Protein AF-A0A256YL55-F1 (afdb_monomer_lite)

Structure (mmCIF, N/CA/C/O backbone):
data_AF-A0A256YL55-F1
#
_entry.id   AF-A0A256YL55-F1
#
loop_
_atom_site.group_PDB
_atom_site.id
_atom_site.type_symbol
_atom_site.label_atom_id
_atom_site.label_alt_id
_atom_site.label_comp_id
_atom_site.label_asym_id
_atom_site.label_entity_id
_atom_site.label_seq_id
_atom_site.pdbx_PDB_ins_code
_atom_site.Cartn_x
_atom_site.Cartn_y
_atom_site.Cartn_z
_atom_site.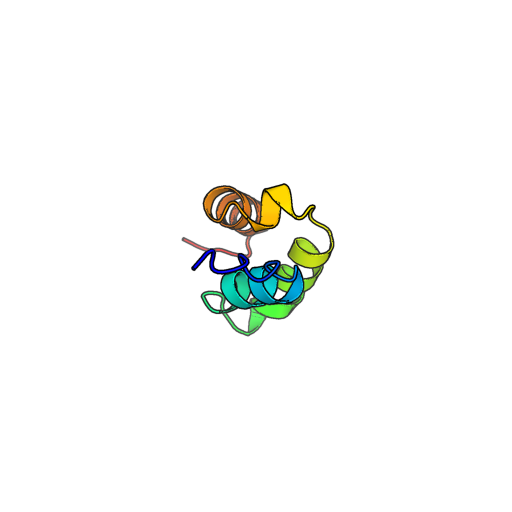occupancy
_atom_site.B_iso_or_equiv
_atom_site.auth_seq_id
_atom_site.auth_comp_id
_atom_site.auth_asym_id
_atom_site.auth_atom_id
_atom_site.pdbx_PDB_model_num
ATOM 1 N N . ILE A 1 1 ? 12.869 -16.044 -27.802 1.00 44.34 1 ILE A N 1
ATOM 2 C CA . ILE A 1 1 ? 12.072 -14.793 -27.832 1.00 44.34 1 ILE A CA 1
ATOM 3 C C . ILE A 1 1 ? 12.137 -14.178 -26.439 1.00 44.34 1 ILE A C 1
ATOM 5 O O . ILE A 1 1 ? 11.462 -14.650 -25.531 1.00 44.34 1 ILE A O 1
ATOM 9 N N . PHE A 1 2 ? 13.034 -13.212 -26.242 1.00 50.84 2 PHE A N 1
ATOM 10 C CA . PHE A 1 2 ? 13.147 -12.466 -24.989 1.00 50.84 2 PHE A CA 1
ATOM 11 C C . PHE A 1 2 ? 11.894 -11.586 -24.887 1.00 50.84 2 PHE A C 1
ATOM 13 O O . PHE A 1 2 ? 11.739 -10.658 -25.675 1.00 50.84 2 PHE A O 1
ATOM 20 N N . LYS A 1 3 ? 10.946 -11.912 -24.000 1.00 52.62 3 LYS A N 1
ATOM 21 C CA . LYS A 1 3 ? 9.832 -10.998 -23.716 1.00 52.62 3 LYS A CA 1
ATOM 22 C C . LYS A 1 3 ? 10.451 -9.784 -23.015 1.00 52.62 3 LYS A C 1
ATOM 24 O O . LYS A 1 3 ? 10.999 -9.984 -21.928 1.00 52.62 3 LYS A O 1
ATOM 29 N N . PRO A 1 4 ? 10.421 -8.563 -23.582 1.00 48.00 4 PRO A N 1
ATOM 30 C CA . PRO A 1 4 ? 10.819 -7.399 -22.813 1.00 48.00 4 PRO A CA 1
ATOM 31 C C . PRO A 1 4 ? 9.870 -7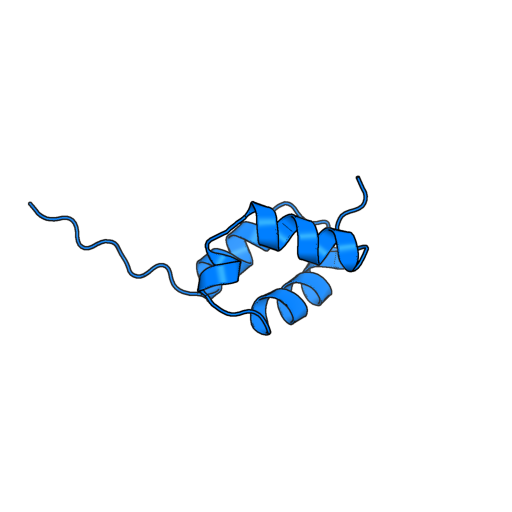.355 -21.617 1.00 48.00 4 PRO A C 1
ATOM 33 O O . PRO A 1 4 ? 8.650 -7.313 -21.793 1.00 48.00 4 PRO A O 1
ATOM 36 N N .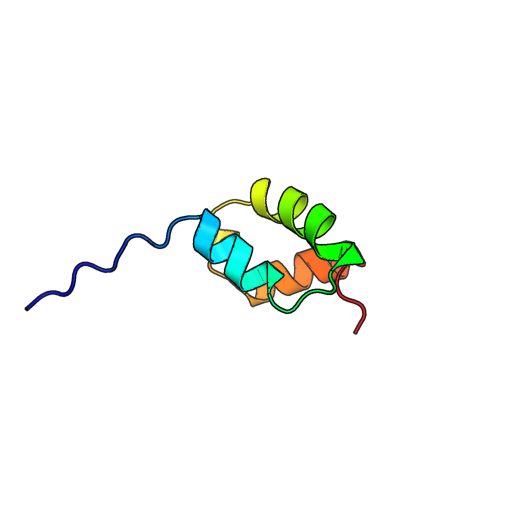 LYS A 1 5 ? 10.411 -7.472 -20.398 1.00 55.41 5 LYS A N 1
ATOM 37 C CA . LYS A 1 5 ? 9.651 -7.158 -19.189 1.00 55.41 5 LYS A CA 1
ATOM 38 C C . LYS A 1 5 ? 9.122 -5.748 -19.424 1.00 55.41 5 LYS A C 1
ATOM 40 O O . LYS A 1 5 ? 9.917 -4.812 -19.445 1.00 55.41 5 LYS A O 1
ATOM 45 N N . LYS A 1 6 ? 7.817 -5.618 -19.692 1.00 58.41 6 LYS A N 1
ATOM 46 C CA . LYS A 1 6 ? 7.137 -4.322 -19.730 1.00 58.41 6 LYS A CA 1
ATOM 47 C C . LYS A 1 6 ? 7.629 -3.565 -18.493 1.00 58.41 6 LYS A C 1
ATOM 49 O O . LYS A 1 6 ? 7.586 -4.165 -17.413 1.00 58.41 6 LYS A O 1
ATOM 54 N N . PRO A 1 7 ? 8.169 -2.344 -18.626 1.00 59.72 7 PRO A N 1
ATOM 55 C CA . PRO A 1 7 ? 8.498 -1.565 -17.448 1.00 59.72 7 PRO A CA 1
ATOM 56 C C . PRO A 1 7 ? 7.203 -1.473 -16.643 1.00 59.72 7 PRO A C 1
ATOM 58 O O . PRO A 1 7 ? 6.187 -1.020 -17.163 1.00 59.72 7 PRO A O 1
ATOM 61 N N . PHE A 1 8 ? 7.192 -2.029 -15.431 1.00 66.44 8 PHE A N 1
ATOM 62 C CA . PHE A 1 8 ? 6.060 -1.838 -14.536 1.00 66.44 8 PHE A CA 1
ATOM 63 C C . PHE A 1 8 ? 5.999 -0.340 -14.284 1.00 66.44 8 PHE A C 1
ATOM 65 O O . PHE A 1 8 ? 6.913 0.218 -13.680 1.00 66.44 8 PHE A O 1
ATOM 72 N N . HIS A 1 9 ? 4.984 0.321 -14.831 1.00 81.31 9 HIS A N 1
ATOM 73 C CA . HIS A 1 9 ? 4.839 1.745 -14.631 1.00 81.31 9 HIS A CA 1
ATOM 74 C C . HIS A 1 9 ? 4.438 1.954 -13.178 1.00 81.31 9 HIS A C 1
ATOM 76 O O . HIS A 1 9 ? 3.572 1.256 -12.656 1.00 81.31 9 HIS A O 1
ATOM 82 N N . ARG A 1 10 ? 5.066 2.929 -12.520 1.00 86.06 10 ARG A N 1
ATOM 83 C CA . ARG A 1 10 ? 4.788 3.282 -11.124 1.00 86.06 10 ARG A CA 1
ATOM 84 C C . ARG A 1 10 ? 3.288 3.351 -10.816 1.00 86.06 10 ARG A C 1
ATOM 86 O O . ARG A 1 10 ? 2.847 2.854 -9.788 1.00 86.06 10 ARG A O 1
ATOM 93 N N . ARG A 1 11 ? 2.510 3.906 -11.747 1.00 88.00 11 ARG A N 1
ATOM 94 C CA . ARG A 1 11 ? 1.052 4.014 -11.655 1.00 88.00 11 ARG A CA 1
ATOM 95 C C . ARG A 1 11 ? 0.353 2.656 -11.532 1.00 88.00 11 ARG A C 1
ATOM 97 O O . ARG A 1 11 ? -0.535 2.528 -10.703 1.00 88.00 11 ARG A O 1
ATOM 104 N N . ASP A 1 12 ? 0.789 1.640 -12.275 1.00 89.31 12 ASP A N 1
ATOM 105 C CA . ASP A 1 12 ? 0.208 0.292 -12.204 1.00 89.31 12 ASP A CA 1
ATOM 106 C C . ASP A 1 12 ? 0.465 -0.363 -10.840 1.00 89.31 12 ASP A C 1
ATOM 108 O O . ASP A 1 12 ? -0.408 -1.041 -10.306 1.00 89.31 12 ASP A O 1
ATOM 112 N N . LEU A 1 13 ? 1.648 -0.139 -10.251 1.00 88.69 13 LEU A N 1
ATOM 113 C CA . LEU A 1 13 ? 1.979 -0.648 -8.913 1.00 88.69 13 LEU A CA 1
ATOM 114 C C . LEU A 1 13 ? 1.107 -0.001 -7.834 1.00 88.69 13 LEU A C 1
ATOM 116 O O . LEU A 1 13 ? 0.662 -0.678 -6.909 1.00 88.69 13 LEU A O 1
ATOM 120 N N . ILE A 1 14 ? 0.861 1.303 -7.965 1.00 91.00 14 ILE A N 1
ATOM 121 C CA . ILE A 1 14 ? 0.001 2.051 -7.048 1.00 91.00 14 ILE A CA 1
ATOM 122 C C . ILE A 1 14 ? -1.437 1.546 -7.171 1.00 91.00 14 ILE A C 1
ATOM 124 O O . ILE A 1 14 ? -2.016 1.134 -6.174 1.00 91.00 14 ILE A O 1
ATOM 128 N N . GLU A 1 15 ? -1.997 1.488 -8.378 1.00 91.00 15 GLU A N 1
ATOM 129 C CA . GLU A 1 15 ? -3.371 1.012 -8.585 1.00 91.00 15 GLU A CA 1
ATOM 130 C C . GLU A 1 15 ? -3.555 -0.452 -8.133 1.00 91.00 15 GLU A C 1
ATOM 132 O O . GLU A 1 15 ? -4.565 -0.778 -7.506 1.00 91.00 15 GLU A O 1
ATOM 137 N N . ASP A 1 16 ? -2.561 -1.326 -8.346 1.00 90.25 16 ASP A N 1
ATOM 138 C CA . ASP A 1 16 ? -2.596 -2.707 -7.840 1.00 90.25 16 ASP A CA 1
ATOM 139 C C . ASP A 1 16 ? -2.556 -2.781 -6.306 1.00 90.25 16 ASP A C 1
ATOM 141 O O . ASP A 1 16 ? -3.164 -3.679 -5.729 1.00 90.25 16 ASP A O 1
ATOM 145 N N . ALA A 1 17 ? -1.879 -1.845 -5.638 1.00 88.19 17 ALA A N 1
ATOM 146 C CA . ALA A 1 17 ? -1.863 -1.751 -4.180 1.00 88.19 17 ALA A CA 1
ATOM 147 C C . ALA A 1 17 ? -3.156 -1.148 -3.601 1.00 88.19 17 ALA A C 1
ATOM 149 O O . ALA A 1 17 ? -3.553 -1.501 -2.491 1.00 88.19 17 ALA A O 1
ATOM 150 N 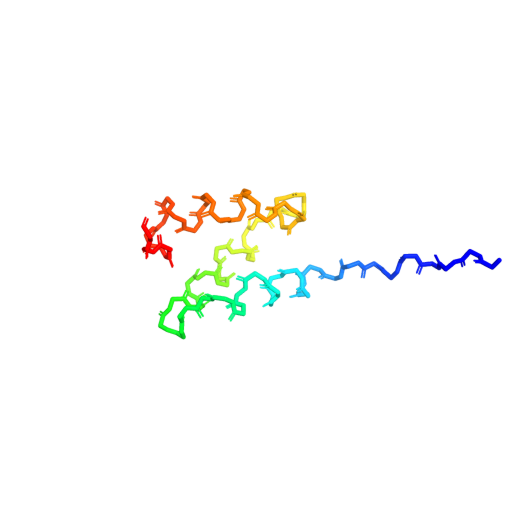N . LEU A 1 18 ? -3.822 -0.259 -4.342 1.00 90.69 18 LEU A N 1
ATOM 151 C CA . LEU A 1 18 ? -5.068 0.392 -3.929 1.00 90.69 18 LEU A CA 1
ATOM 152 C C . LEU A 1 18 ? -6.307 -0.483 -4.135 1.00 90.69 18 LEU A C 1
ATOM 154 O O . LEU A 1 18 ? -7.327 -0.256 -3.482 1.00 90.69 18 LEU A O 1
ATOM 158 N N . LYS A 1 19 ? -6.254 -1.468 -5.042 1.00 89.06 19 LYS A N 1
ATOM 159 C CA . LYS A 1 19 ? -7.427 -2.282 -5.405 1.00 89.06 19 LYS A CA 1
ATOM 160 C C . LYS A 1 19 ? -8.064 -2.987 -4.203 1.00 89.06 19 LYS A C 1
ATOM 162 O O . LYS A 1 19 ? -9.287 -3.085 -4.148 1.00 89.06 19 LYS A O 1
ATOM 167 N N . ASP A 1 20 ? -7.236 -3.413 -3.250 1.00 83.12 20 ASP A N 1
ATOM 168 C CA . ASP A 1 20 ? -7.632 -4.176 -2.065 1.00 83.12 20 ASP A CA 1
ATOM 169 C C . ASP A 1 20 ? -8.006 -3.266 -0.874 1.00 83.12 20 ASP A C 1
ATOM 171 O O . ASP A 1 20 ? -8.343 -3.765 0.196 1.00 83.12 20 ASP A O 1
ATOM 175 N N . LEU A 1 21 ? -7.931 -1.939 -1.041 1.00 86.38 21 LEU A N 1
ATOM 176 C CA . LEU A 1 21 ? -8.272 -0.957 -0.010 1.00 86.38 21 LEU A CA 1
ATOM 177 C C . LEU A 1 21 ? -9.706 -0.449 -0.143 1.00 86.38 21 LEU A C 1
ATOM 179 O O . LEU A 1 21 ? -10.221 -0.282 -1.257 1.00 86.38 21 LEU A O 1
ATOM 183 N N . ASP A 1 22 ? -10.295 -0.105 1.004 1.00 88.00 22 ASP A N 1
ATOM 184 C CA . ASP A 1 22 ? -11.609 0.523 1.076 1.00 88.00 22 ASP A CA 1
ATOM 185 C C . ASP A 1 22 ? -11.645 1.855 0.305 1.00 88.00 22 ASP A C 1
ATOM 187 O O . ASP A 1 22 ? -10.697 2.648 0.380 1.00 88.00 22 ASP A O 1
ATOM 191 N N . PRO A 1 23 ? -12.755 2.174 -0.388 1.00 85.19 23 PRO A N 1
ATOM 192 C CA . PRO A 1 23 ? -12.884 3.419 -1.144 1.00 85.19 23 PRO A CA 1
ATOM 193 C C . PRO A 1 23 ? -12.594 4.677 -0.314 1.00 85.19 23 PRO A C 1
ATOM 195 O O . PRO A 1 23 ? -12.022 5.629 -0.835 1.00 85.19 23 PRO A O 1
ATOM 198 N N . GLY A 1 24 ? -12.935 4.662 0.981 1.00 86.94 24 GLY A N 1
ATOM 199 C CA . GLY A 1 24 ? -12.718 5.788 1.894 1.00 86.94 24 GLY A CA 1
ATOM 200 C C . GLY A 1 24 ? -11.251 6.058 2.248 1.00 86.94 24 GLY A C 1
ATOM 201 O O . GLY A 1 24 ? -10.922 7.176 2.634 1.00 86.94 24 GLY A O 1
ATOM 202 N N . VAL A 1 25 ? -10.362 5.070 2.090 1.00 88.75 25 VAL A N 1
ATOM 203 C CA . VAL A 1 25 ? -8.924 5.207 2.392 1.00 88.75 25 VAL A CA 1
ATOM 204 C C . VAL A 1 25 ? -8.046 5.184 1.141 1.00 88.75 25 VAL A C 1
ATOM 206 O O . VAL A 1 25 ? -6.855 5.474 1.236 1.00 88.75 25 VAL A O 1
ATOM 209 N N . ARG A 1 26 ? -8.615 4.883 -0.037 1.00 90.56 26 ARG A N 1
ATOM 210 C CA . ARG A 1 26 ? -7.876 4.817 -1.308 1.00 90.56 26 ARG A CA 1
ATOM 211 C C . ARG A 1 26 ? -7.170 6.114 -1.667 1.00 90.56 26 ARG A C 1
ATOM 213 O O . ARG A 1 26 ? -6.037 6.045 -2.119 1.00 90.56 26 ARG A O 1
ATOM 220 N N . GLU A 1 27 ? -7.811 7.263 -1.474 1.00 90.12 27 GLU A N 1
ATOM 221 C CA . GLU A 1 27 ? -7.205 8.545 -1.855 1.00 90.12 27 GLU A CA 1
ATOM 222 C C . GLU A 1 27 ? -5.997 8.872 -0.967 1.00 90.12 27 GLU A C 1
ATOM 224 O O . GLU A 1 27 ? -4.907 9.123 -1.467 1.00 90.12 27 GLU A O 1
ATOM 229 N N . GLN A 1 28 ? -6.138 8.717 0.353 1.00 90.69 28 GLN A N 1
ATOM 230 C CA . GLN A 1 28 ? -5.020 8.889 1.291 1.00 90.69 28 GLN A CA 1
ATOM 231 C C . GLN A 1 28 ? -3.898 7.876 1.036 1.00 90.69 28 GLN A C 1
ATOM 233 O O . GLN A 1 28 ? -2.714 8.213 1.068 1.00 90.69 28 GLN A O 1
ATOM 238 N N . ALA A 1 29 ? -4.256 6.621 0.760 1.00 92.12 29 ALA A N 1
ATOM 239 C CA . ALA A 1 29 ? -3.286 5.605 0.393 1.00 92.12 29 ALA A CA 1
ATOM 240 C C . ALA A 1 29 ? -2.578 5.961 -0.920 1.00 92.12 29 ALA A C 1
ATOM 242 O O . ALA A 1 29 ? -1.367 5.783 -1.003 1.00 92.12 29 ALA A O 1
ATOM 243 N N . ARG A 1 30 ? -3.288 6.504 -1.917 1.00 93.25 30 ARG A N 1
ATOM 244 C CA . ARG A 1 30 ? -2.706 6.933 -3.194 1.00 93.25 30 ARG A CA 1
ATOM 245 C C . ARG A 1 30 ? -1.653 8.004 -2.965 1.00 93.25 30 ARG A C 1
ATOM 247 O O . ARG A 1 30 ? -0.522 7.798 -3.390 1.00 93.25 30 ARG A O 1
ATOM 254 N N . GLU A 1 31 ? -1.987 9.068 -2.238 1.00 93.50 31 GLU A N 1
ATOM 255 C CA . GLU A 1 31 ? -1.046 10.150 -1.923 1.00 93.50 31 GLU A CA 1
ATOM 256 C C . GLU A 1 31 ? 0.217 9.621 -1.225 1.00 93.50 31 GLU A C 1
ATOM 258 O O . GLU A 1 31 ? 1.342 9.989 -1.571 1.00 93.50 31 GLU A O 1
ATOM 263 N N . ILE A 1 32 ? 0.052 8.692 -0.275 1.00 92.62 32 ILE A N 1
ATOM 264 C CA . ILE A 1 32 ? 1.187 8.053 0.397 1.00 92.62 32 ILE A CA 1
ATOM 265 C C . ILE A 1 32 ? 2.027 7.257 -0.600 1.00 92.62 32 ILE A C 1
ATOM 267 O O . ILE A 1 32 ? 3.241 7.434 -0.634 1.00 92.62 32 ILE A O 1
ATOM 271 N N . LEU A 1 33 ? 1.416 6.400 -1.420 1.00 92.31 33 LEU A N 1
ATOM 272 C CA . LEU A 1 33 ? 2.127 5.562 -2.389 1.00 92.31 33 LEU A CA 1
ATOM 273 C C . LEU A 1 33 ? 2.821 6.398 -3.485 1.00 92.31 33 LEU A C 1
ATOM 275 O O . LEU A 1 33 ? 3.938 6.075 -3.896 1.00 92.31 33 LEU A O 1
ATOM 279 N N . GLU A 1 34 ? 2.222 7.512 -3.904 1.00 92.94 34 GLU A N 1
ATOM 280 C CA . GLU A 1 34 ? 2.817 8.501 -4.813 1.00 92.94 34 GLU A CA 1
ATOM 281 C C . GLU A 1 34 ? 3.994 9.266 -4.196 1.00 92.94 34 GLU A C 1
ATOM 283 O O . GLU A 1 34 ? 4.833 9.803 -4.922 1.00 92.94 34 GLU A O 1
ATOM 288 N N . SER A 1 35 ? 4.138 9.256 -2.872 1.00 92.44 35 SER A N 1
ATOM 289 C CA . SER A 1 35 ? 5.327 9.770 -2.189 1.00 92.44 35 SER A CA 1
ATOM 290 C C . SER A 1 35 ? 6.444 8.723 -2.026 1.00 92.44 35 SER A C 1
ATOM 292 O O . SER A 1 35 ? 7.552 9.088 -1.629 1.00 92.44 35 SER A O 1
ATOM 294 N N . LEU A 1 36 ? 6.202 7.435 -2.310 1.00 90.44 36 LEU A N 1
ATOM 295 C CA . LEU A 1 36 ? 7.174 6.351 -2.087 1.00 90.44 36 LEU A CA 1
ATOM 296 C C . LEU A 1 36 ? 7.996 6.012 -3.332 1.00 90.44 36 LEU A C 1
ATOM 298 O O . LEU A 1 36 ? 7.499 6.036 -4.456 1.00 90.44 36 LEU A O 1
ATOM 302 N N . SER A 1 37 ? 9.245 5.598 -3.129 1.00 90.75 37 SER A N 1
ATOM 303 C CA . SER A 1 37 ? 10.120 5.118 -4.203 1.00 90.75 37 SER A CA 1
ATOM 304 C C . S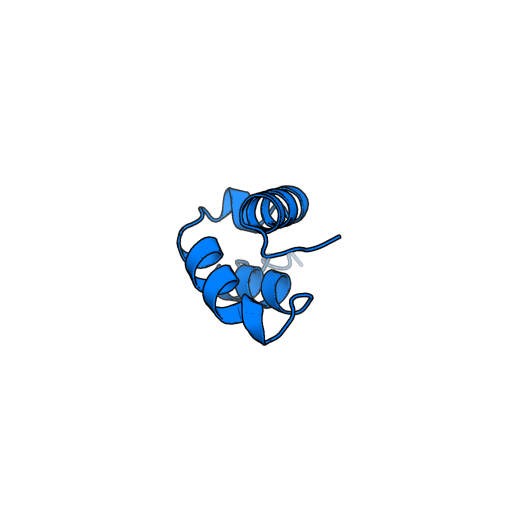ER A 1 37 ? 9.607 3.827 -4.850 1.00 90.75 37 SER A C 1
ATOM 306 O O . SER A 1 37 ? 8.971 2.994 -4.203 1.00 90.75 37 SER A O 1
ATOM 308 N N . GLU A 1 38 ? 9.960 3.608 -6.118 1.00 87.06 38 GLU A N 1
ATOM 309 C CA . GLU A 1 38 ? 9.557 2.410 -6.868 1.00 87.06 38 GLU A CA 1
ATOM 310 C C . GLU A 1 38 ? 10.017 1.095 -6.219 1.00 87.06 38 GLU A C 1
ATOM 312 O O . GLU A 1 38 ? 9.303 0.101 -6.302 1.00 87.06 38 GLU A O 1
ATOM 317 N N . ASP A 1 39 ? 11.165 1.073 -5.535 1.00 88.19 39 ASP A N 1
ATOM 318 C CA . ASP A 1 39 ? 11.627 -0.098 -4.772 1.00 88.19 39 ASP A CA 1
ATOM 319 C C . ASP A 1 39 ? 10.678 -0.490 -3.636 1.00 88.19 39 ASP A C 1
ATOM 321 O O . ASP A 1 39 ? 10.477 -1.675 -3.383 1.00 88.19 39 ASP A O 1
ATOM 325 N N . ILE A 1 40 ? 10.053 0.492 -2.978 1.00 89.38 40 ILE A N 1
ATOM 326 C CA . ILE A 1 40 ? 9.021 0.231 -1.970 1.00 89.38 40 ILE A CA 1
ATOM 327 C C . ILE A 1 40 ? 7.750 -0.270 -2.661 1.00 89.38 40 ILE A C 1
ATOM 329 O O . ILE A 1 40 ? 7.149 -1.236 -2.206 1.00 89.38 40 ILE A O 1
ATOM 333 N N . LEU A 1 41 ? 7.362 0.351 -3.781 1.00 89.12 41 LEU A N 1
ATOM 334 C CA . LEU A 1 41 ? 6.139 0.003 -4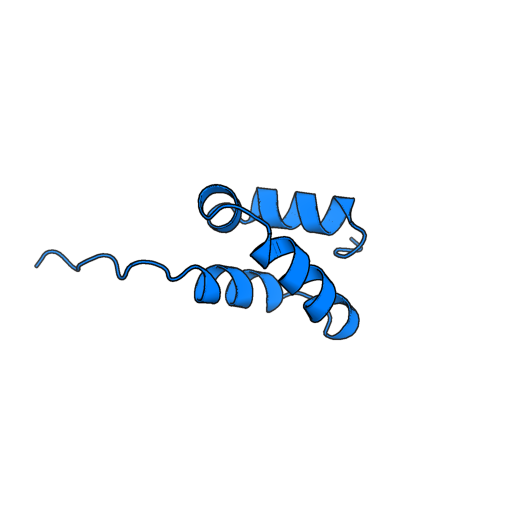.514 1.00 89.12 41 LEU A CA 1
ATOM 335 C C . LEU A 1 41 ? 6.180 -1.398 -5.146 1.00 89.12 41 LEU A C 1
ATOM 337 O O . LEU A 1 41 ? 5.138 -2.005 -5.381 1.00 89.12 41 LEU A O 1
ATOM 341 N N . LYS A 1 42 ? 7.376 -1.933 -5.405 1.00 89.19 42 LYS A N 1
ATOM 342 C CA . LYS A 1 42 ? 7.575 -3.322 -5.848 1.00 89.19 42 LYS A CA 1
ATOM 343 C C . LYS A 1 42 ? 7.403 -4.337 -4.714 1.00 89.19 42 LYS A C 1
ATOM 345 O O . LYS A 1 42 ? 7.174 -5.514 -4.990 1.00 89.19 42 LYS A O 1
ATOM 350 N N . ASP A 1 43 ? 7.504 -3.902 -3.460 1.00 90.31 43 ASP A N 1
ATOM 351 C CA . ASP A 1 43 ? 7.406 -4.748 -2.275 1.00 90.31 43 ASP A CA 1
ATOM 352 C C . ASP A 1 43 ? 6.041 -4.572 -1.595 1.00 90.31 43 ASP A C 1
ATOM 354 O O . ASP A 1 43 ? 5.802 -3.670 -0.785 1.00 90.31 43 ASP A O 1
ATOM 358 N N . LYS A 1 44 ? 5.122 -5.490 -1.910 1.00 86.94 44 LYS A N 1
ATOM 359 C CA . LYS A 1 44 ? 3.762 -5.488 -1.354 1.00 86.94 44 LYS A CA 1
ATOM 360 C C . LYS A 1 44 ? 3.737 -5.592 0.172 1.00 86.94 44 LYS A C 1
ATOM 362 O O . LYS A 1 44 ? 2.810 -5.066 0.786 1.00 86.94 44 LYS A O 1
ATOM 367 N N . SER A 1 45 ? 4.717 -6.253 0.789 1.00 89.44 45 SER A N 1
ATOM 368 C CA . SER A 1 45 ? 4.783 -6.376 2.249 1.00 89.44 45 SER A CA 1
ATOM 369 C C . SER A 1 45 ? 5.094 -5.023 2.881 1.00 89.44 45 SER A C 1
ATOM 371 O O . SER A 1 45 ? 4.390 -4.607 3.800 1.00 89.44 45 SER A O 1
ATOM 373 N N . LYS A 1 46 ? 6.059 -4.282 2.321 1.00 91.25 46 LYS A N 1
ATOM 374 C CA . LYS A 1 46 ? 6.378 -2.920 2.777 1.00 91.25 46 LYS A CA 1
ATOM 375 C C . LYS A 1 46 ? 5.224 -1.952 2.569 1.00 91.25 46 LYS A C 1
ATOM 377 O O . LYS A 1 46 ? 4.935 -1.161 3.463 1.00 91.25 46 LYS A O 1
ATOM 382 N N . ILE A 1 47 ? 4.541 -2.028 1.424 1.00 90.94 47 ILE A N 1
ATOM 383 C CA . ILE A 1 47 ? 3.332 -1.232 1.178 1.00 90.94 47 ILE A CA 1
ATOM 384 C C . ILE A 1 47 ? 2.299 -1.479 2.284 1.00 90.94 47 ILE A C 1
ATOM 386 O O . ILE A 1 47 ? 1.825 -0.527 2.903 1.00 90.94 47 ILE A O 1
ATOM 390 N N . LYS A 1 48 ? 1.993 -2.748 2.583 1.00 89.50 48 LYS A N 1
ATOM 391 C CA . LYS A 1 48 ? 1.040 -3.103 3.642 1.00 89.50 48 LYS A CA 1
ATOM 392 C C . LYS A 1 48 ? 1.477 -2.594 5.012 1.00 89.50 48 LYS A C 1
ATOM 394 O O . LYS A 1 48 ? 0.651 -2.050 5.736 1.00 89.50 48 LYS A O 1
ATOM 399 N N . GLU A 1 49 ? 2.755 -2.720 5.366 1.00 91.81 49 GLU A N 1
ATOM 400 C CA . GLU A 1 49 ? 3.268 -2.181 6.629 1.00 91.81 49 GLU A CA 1
ATOM 401 C C . GLU A 1 49 ? 3.121 -0.660 6.719 1.00 91.81 49 GLU A C 1
ATOM 403 O O . GLU A 1 49 ? 2.724 -0.147 7.764 1.00 91.81 49 GLU A O 1
ATOM 408 N N . ILE A 1 50 ? 3.420 0.072 5.643 1.00 91.50 50 ILE A N 1
ATOM 409 C CA . ILE A 1 50 ? 3.291 1.534 5.608 1.00 91.50 50 ILE A CA 1
ATOM 410 C C . ILE A 1 50 ? 1.827 1.935 5.767 1.00 91.50 50 ILE A C 1
ATOM 412 O O . ILE A 1 50 ? 1.511 2.766 6.617 1.00 91.50 50 ILE A O 1
ATOM 416 N N . LEU A 1 51 ? 0.929 1.317 5.001 1.00 90.12 51 LEU A N 1
ATOM 417 C CA . LEU A 1 51 ? -0.503 1.592 5.083 1.00 90.12 51 LEU A CA 1
ATOM 418 C C . LEU A 1 51 ? -1.071 1.220 6.463 1.00 90.12 51 LEU A C 1
ATOM 420 O O . LEU A 1 51 ? -1.851 1.988 7.021 1.00 90.12 51 LEU A O 1
ATOM 424 N N . LYS A 1 52 ? -0.613 0.119 7.076 1.00 90.38 52 LYS A N 1
ATOM 425 C CA . LYS A 1 52 ? -0.979 -0.262 8.450 1.00 90.38 52 LYS A CA 1
ATOM 426 C C . LYS A 1 52 ? -0.477 0.748 9.483 1.00 90.38 52 LYS A C 1
ATOM 428 O O . LYS A 1 52 ? -1.250 1.189 10.325 1.00 90.38 52 LYS A O 1
ATOM 433 N N . LYS A 1 53 ? 0.787 1.180 9.394 1.00 89.56 53 LYS A N 1
ATOM 434 C CA . LYS A 1 53 ? 1.365 2.219 10.273 1.00 89.56 53 LYS A CA 1
ATOM 435 C C . LYS A 1 53 ? 0.629 3.555 10.173 1.00 89.56 53 LYS A C 1
ATOM 437 O O . LYS A 1 53 ? 0.653 4.334 11.119 1.00 89.56 53 LYS A O 1
ATOM 442 N N . ARG A 1 54 ? -0.009 3.822 9.032 1.00 86.69 54 ARG A N 1
ATOM 443 C CA . ARG A 1 54 ? -0.829 5.015 8.783 1.00 86.69 54 ARG A CA 1
ATOM 444 C C . ARG A 1 54 ? -2.302 4.835 9.172 1.00 86.69 54 ARG A C 1
ATOM 446 O O . ARG A 1 54 ? -3.061 5.782 9.025 1.00 86.69 54 ARG A O 1
ATOM 453 N N . GLY A 1 55 ? -2.706 3.656 9.653 1.00 86.75 55 GLY A N 1
ATOM 454 C CA . GLY A 1 55 ? -4.097 3.354 10.013 1.00 86.75 55 GLY A CA 1
ATOM 455 C C . GLY A 1 55 ? -5.031 3.154 8.814 1.00 86.75 55 GLY A C 1
ATOM 456 O O . GLY A 1 55 ? -6.245 3.179 8.978 1.00 86.75 55 GLY A O 1
ATOM 457 N N . LEU A 1 56 ? -4.481 2.967 7.609 1.00 85.00 56 LEU A N 1
ATOM 458 C CA . LEU A 1 56 ? -5.242 2.776 6.365 1.00 85.00 56 LEU A CA 1
ATOM 459 C C . LEU A 1 56 ? -5.545 1.302 6.074 1.00 85.00 56 LEU A C 1
ATOM 461 O O . LEU A 1 56 ? -6.352 0.991 5.205 1.00 85.00 56 LEU A O 1
ATOM 465 N N . LEU A 1 57 ? -4.891 0.393 6.795 1.00 77.88 57 LEU A N 1
ATOM 466 C CA . LEU A 1 57 ? -5.200 -1.031 6.814 1.00 77.88 57 LEU A CA 1
ATOM 467 C C . LEU A 1 57 ? -5.543 -1.418 8.250 1.00 77.88 57 LEU A C 1
ATOM 469 O O . LEU A 1 57 ? -4.650 -1.686 9.056 1.00 77.88 57 LEU A O 1
ATOM 473 N N . ASN A 1 58 ? -6.838 -1.445 8.553 1.00 62.16 58 ASN A N 1
ATOM 474 C CA . ASN A 1 58 ? -7.346 -1.999 9.801 1.00 62.16 58 ASN A CA 1
ATOM 475 C C . ASN A 1 58 ? -7.560 -3.507 9.622 1.00 62.16 58 ASN A C 1
ATOM 477 O O . ASN A 1 58 ? -8.607 -3.949 9.156 1.00 62.16 58 ASN A O 1
ATOM 481 N N . GLN A 1 59 ? -6.528 -4.277 9.971 1.00 53.41 59 GLN A N 1
ATOM 482 C CA . GLN A 1 59 ? -6.631 -5.687 10.357 1.00 53.41 59 GLN A CA 1
ATOM 483 C C . GLN A 1 59 ? -6.010 -5.879 11.734 1.00 53.41 59 GLN A C 1
ATOM 485 O O . GLN A 1 59 ? -4.813 -5.508 11.897 1.00 53.41 59 GLN A O 1
#

Secondary structure (DSSP, 8-state):
---------HHHHHHHHHTTS-HHHHHHHHHHHHTS-HHHHT-HHHHHHHHHHTTSS--

Sequence (59 aa):
IFKPKKPFHRRDLIEDALKDLDPGVREQAREILESLSEDILKDKSKIKEILKKRGLLNQ

Radius of gyration: 12.52 Å; chains: 1; bounding box: 26×25×38 Å

pLDDT: mean 83.32, std 13.28, range [44.34, 93.5]

Foldseek 3Di:
DPDPPDPCPLVNLLCVLLVPFDPVLSVVLSVVSVVDDVVCSVDSVSSVVVCVVVVRDDD